Protein AF-A0A3P1SSF7-F1 (afdb_monomer_lite)

pLDDT: mean 85.87, std 8.64, range [50.59, 93.5]

Secondary structure (DSSP, 8-state):
----EEEEEEEEEEETTEEEEEEEEEETT-SS-SEEEEEETTT--EEEEEESSPPPHHHHHHHH-

Foldseek 3Di:
DQFDWDKDFPDWDQAPNWIKTKIFIDGHPDPHGCAIWIATPVVRHTQGHGHRDDDDNVRVVVSVD

Sequence (65 aa):
MRTEAITRTIAVLGVDGENFEVDGHFEGQERKARWYSVKQLSDGRTFVDHLPTFPSHDEIRKMVN

Radius of gyration: 12.29 Å; chains: 1; bounding box: 38×15×28 Å

Structure (mmCIF, N/CA/C/O backbone):
data_AF-A0A3P1SSF7-F1
#
_entry.id   AF-A0A3P1SSF7-F1
#
loop_
_atom_site.group_PDB
_atom_site.id
_atom_site.type_symbol
_atom_site.label_atom_id
_atom_site.label_alt_id
_atom_site.label_comp_id
_atom_site.label_asym_id
_atom_site.label_entity_id
_atom_site.label_se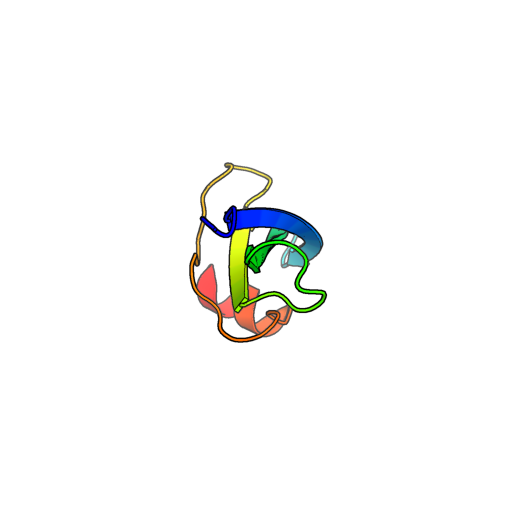q_id
_atom_site.pdbx_PDB_ins_code
_atom_site.Cartn_x
_atom_site.Cartn_y
_atom_site.Cartn_z
_atom_site.occupancy
_atom_site.B_iso_or_equiv
_atom_site.auth_seq_id
_atom_site.auth_comp_id
_atom_site.auth_asym_id
_atom_site.auth_atom_id
_atom_site.pdbx_PDB_model_num
ATOM 1 N N . MET A 1 1 ? 24.227 -3.452 -14.244 1.00 50.59 1 MET A N 1
ATOM 2 C CA . MET A 1 1 ? 23.571 -2.237 -13.712 1.00 50.59 1 MET A CA 1
ATOM 3 C C . MET A 1 1 ? 22.660 -2.690 -12.584 1.00 50.59 1 MET A C 1
ATOM 5 O O . MET A 1 1 ? 21.901 -3.618 -12.819 1.00 50.59 1 MET A O 1
ATOM 9 N N . ARG A 1 2 ? 22.801 -2.160 -11.360 1.00 55.00 2 ARG A N 1
ATOM 10 C CA . ARG A 1 2 ? 21.841 -2.438 -10.278 1.00 55.00 2 ARG A CA 1
ATOM 11 C C . ARG A 1 2 ? 20.627 -1.556 -10.531 1.00 55.00 2 ARG A C 1
ATOM 13 O O . ARG A 1 2 ? 20.767 -0.339 -10.518 1.00 55.00 2 ARG A O 1
ATOM 20 N N . THR A 1 3 ? 19.489 -2.156 -10.831 1.00 61.59 3 THR A N 1
ATOM 21 C CA . THR A 1 3 ? 18.223 -1.442 -10.899 1.00 61.59 3 THR A CA 1
ATOM 22 C C . THR A 1 3 ? 17.855 -1.018 -9.476 1.00 61.59 3 THR A C 1
ATOM 24 O O . THR A 1 3 ? 17.714 -1.863 -8.595 1.00 61.59 3 THR A O 1
ATOM 27 N N . GLU A 1 4 ? 17.797 0.286 -9.211 1.00 71.38 4 GLU A N 1
ATOM 28 C CA . GLU A 1 4 ? 17.384 0.796 -7.902 1.00 71.38 4 GLU A CA 1
ATOM 29 C C . GLU A 1 4 ? 15.895 0.505 -7.698 1.00 71.38 4 GLU A C 1
ATOM 31 O O . GLU A 1 4 ? 15.075 0.803 -8.569 1.00 71.38 4 GLU A O 1
ATOM 36 N N . ALA A 1 5 ? 15.549 -0.110 -6.567 1.00 76.75 5 ALA A N 1
ATOM 37 C CA . ALA A 1 5 ? 14.160 -0.272 -6.164 1.00 76.75 5 ALA A CA 1
ATOM 38 C C . ALA A 1 5 ? 13.644 1.090 -5.689 1.00 76.75 5 ALA A C 1
ATOM 40 O O . ALA A 1 5 ? 14.189 1.673 -4.751 1.00 76.75 5 ALA A O 1
ATOM 41 N N . ILE A 1 6 ? 12.627 1.614 -6.369 1.00 88.00 6 ILE A N 1
ATOM 42 C CA . ILE A 1 6 ? 12.028 2.909 -6.058 1.00 88.00 6 ILE A CA 1
ATOM 43 C C . ILE A 1 6 ? 10.630 2.655 -5.511 1.00 88.00 6 ILE A C 1
ATOM 45 O O . ILE A 1 6 ? 9.777 2.118 -6.212 1.00 88.00 6 ILE A O 1
ATOM 49 N N . THR A 1 7 ? 10.374 3.097 -4.286 1.00 90.12 7 THR A N 1
ATOM 50 C CA . THR A 1 7 ? 9.032 3.090 -3.694 1.00 90.12 7 THR A CA 1
ATOM 51 C C . THR A 1 7 ? 8.451 4.497 -3.761 1.00 90.12 7 THR A C 1
ATOM 53 O O . THR A 1 7 ? 9.134 5.473 -3.444 1.00 90.12 7 THR A O 1
ATOM 56 N N . ARG A 1 8 ? 7.200 4.626 -4.213 1.00 90.62 8 ARG A N 1
ATOM 57 C CA . ARG A 1 8 ? 6.488 5.913 -4.275 1.00 90.62 8 ARG A CA 1
ATOM 58 C C . ARG A 1 8 ? 5.044 5.734 -3.846 1.00 90.62 8 ARG A C 1
ATOM 60 O O . ARG A 1 8 ? 4.377 4.846 -4.373 1.00 90.62 8 ARG A O 1
ATOM 67 N N . THR A 1 9 ? 4.544 6.621 -2.991 1.00 91.38 9 THR A N 1
ATOM 68 C CA . THR A 1 9 ? 3.104 6.735 -2.749 1.00 91.38 9 THR A CA 1
ATOM 69 C C . THR A 1 9 ? 2.424 7.150 -4.049 1.00 91.38 9 THR A C 1
ATOM 71 O O . THR A 1 9 ? 2.769 8.176 -4.638 1.00 91.38 9 THR A O 1
ATOM 74 N N . ILE A 1 10 ? 1.482 6.341 -4.520 1.00 90.88 10 ILE A N 1
ATOM 75 C CA . ILE A 1 10 ? 0.756 6.587 -5.774 1.00 90.88 10 ILE A CA 1
ATOM 76 C C . ILE A 1 10 ? -0.705 6.961 -5.539 1.00 90.88 10 ILE A C 1
ATOM 78 O O . ILE A 1 10 ? -1.316 7.571 -6.414 1.00 90.88 10 ILE A O 1
ATOM 82 N N . ALA A 1 11 ? -1.266 6.600 -4.384 1.00 91.50 11 ALA A N 1
ATOM 83 C CA . ALA A 1 11 ? -2.633 6.933 -4.016 1.00 91.50 11 ALA A CA 1
ATOM 84 C C . ALA A 1 11 ? -2.819 6.934 -2.497 1.00 91.50 11 ALA A C 1
ATOM 86 O O . ALA A 1 11 ? -2.084 6.272 -1.768 1.00 91.50 11 ALA A O 1
ATOM 87 N N . VAL A 1 12 ? -3.852 7.642 -2.047 1.00 92.00 12 VAL A N 1
ATOM 88 C CA . VAL A 1 12 ? -4.373 7.567 -0.680 1.00 92.00 12 VAL A CA 1
ATOM 89 C C . VAL A 1 12 ? -5.858 7.238 -0.776 1.00 92.00 12 VAL A C 1
ATOM 91 O O . VAL A 1 12 ? -6.586 7.900 -1.516 1.00 92.00 12 VAL A O 1
ATOM 94 N N . LEU A 1 13 ? -6.292 6.194 -0.076 1.00 90.94 13 LEU A N 1
ATOM 95 C CA . LEU A 1 13 ? -7.658 5.680 -0.089 1.00 90.94 13 LEU A CA 1
ATOM 96 C C . LEU A 1 13 ? -8.281 5.840 1.298 1.00 90.94 13 LEU A C 1
ATOM 98 O O . LEU A 1 13 ? -7.707 5.405 2.292 1.00 90.94 13 LEU A O 1
ATOM 102 N N . GLY A 1 14 ? -9.455 6.467 1.354 1.00 91.25 14 GLY A N 1
ATOM 103 C CA . GLY A 1 14 ? -10.230 6.623 2.583 1.00 91.25 14 GLY A CA 1
ATOM 104 C C . GLY A 1 14 ? -11.199 5.455 2.755 1.00 91.25 14 GLY A C 1
ATOM 105 O O . GLY A 1 14 ? -12.148 5.337 1.981 1.00 91.25 14 GLY A O 1
ATOM 106 N N . VAL A 1 15 ? -10.986 4.596 3.750 1.00 89.12 15 VAL A N 1
ATOM 107 C CA . VAL A 1 15 ? -11.808 3.407 4.021 1.00 89.12 15 VAL A CA 1
ATOM 108 C C . VAL A 1 15 ? -12.307 3.463 5.462 1.00 89.12 15 VAL A C 1
ATOM 110 O O . VAL A 1 15 ? -11.512 3.599 6.382 1.00 89.12 15 VAL A O 1
ATOM 113 N N . ASP A 1 16 ? -13.629 3.391 5.654 1.00 85.56 16 ASP A N 1
ATOM 114 C CA . ASP A 1 16 ? -14.297 3.371 6.970 1.00 85.56 16 ASP A CA 1
ATOM 115 C C . ASP A 1 16 ? -13.860 4.488 7.952 1.00 85.56 16 ASP A C 1
ATOM 117 O O . ASP A 1 16 ? -13.912 4.330 9.168 1.00 85.56 16 ASP A O 1
ATOM 121 N N . GLY A 1 17 ? -13.481 5.658 7.425 1.00 85.38 17 GLY A N 1
ATOM 122 C CA . GLY A 1 17 ? -13.048 6.812 8.226 1.00 85.38 17 GLY A CA 1
ATOM 123 C C . GLY A 1 17 ? -11.542 6.871 8.492 1.00 85.38 17 GLY A C 1
ATOM 124 O O . GLY A 1 17 ? -11.078 7.821 9.119 1.00 85.38 17 GLY A O 1
ATOM 125 N N . GLU A 1 18 ? -10.781 5.914 7.967 1.00 88.75 18 GLU A N 1
ATOM 126 C CA . GLU A 1 18 ? -9.325 5.881 8.021 1.00 88.75 18 GLU A CA 1
ATOM 127 C C . GLU A 1 18 ? -8.690 6.087 6.648 1.00 88.75 18 GLU A C 1
ATOM 129 O O . GLU A 1 18 ? -9.286 5.786 5.616 1.00 88.75 18 GLU A O 1
ATOM 134 N N . ASN A 1 19 ? -7.458 6.597 6.632 1.00 91.12 19 ASN A N 1
ATOM 135 C CA . ASN A 1 19 ? -6.707 6.817 5.401 1.00 91.12 19 ASN A CA 1
ATOM 136 C C . ASN A 1 19 ? -5.613 5.765 5.250 1.00 91.12 19 ASN A C 1
ATOM 138 O O . ASN A 1 19 ? -4.817 5.543 6.163 1.00 91.12 19 ASN A O 1
ATOM 142 N N . PHE A 1 20 ? -5.543 5.176 4.064 1.00 91.44 20 PHE A N 1
ATOM 143 C CA . PHE A 1 20 ? -4.561 4.174 3.692 1.00 91.44 20 PHE A CA 1
ATOM 144 C C . PHE A 1 20 ? -3.741 4.691 2.524 1.00 91.44 20 PHE A C 1
ATOM 146 O O . PHE A 1 20 ? -4.280 5.027 1.471 1.00 91.44 20 PHE A O 1
ATOM 153 N N . GLU A 1 21 ? -2.432 4.757 2.697 1.00 93.38 21 GLU A N 1
ATOM 154 C CA . GLU A 1 21 ? -1.528 5.068 1.602 1.00 93.38 21 GLU A CA 1
ATOM 155 C C . GLU A 1 21 ? -1.224 3.786 0.828 1.00 93.38 21 GLU A C 1
ATOM 157 O O . GLU A 1 21 ? -0.916 2.741 1.406 1.00 93.38 21 GLU A O 1
ATOM 162 N N . VAL A 1 22 ? -1.307 3.884 -0.493 1.00 92.81 22 VAL A N 1
ATOM 163 C CA . VAL A 1 22 ? -0.912 2.828 -1.415 1.00 92.81 22 VAL A CA 1
ATOM 164 C C . VAL A 1 22 ? 0.395 3.249 -2.062 1.00 92.81 22 VAL A C 1
ATOM 166 O O . VAL A 1 22 ? 0.446 4.224 -2.821 1.00 92.81 22 VAL A O 1
ATOM 169 N N . ASP A 1 23 ? 1.446 2.491 -1.782 1.00 93.12 23 ASP A N 1
ATOM 170 C CA . ASP A 1 23 ? 2.750 2.668 -2.400 1.00 93.12 23 ASP A CA 1
ATOM 171 C C . ASP A 1 23 ? 2.901 1.705 -3.575 1.00 93.12 23 ASP A C 1
ATOM 173 O O . ASP A 1 23 ? 2.522 0.538 -3.499 1.00 93.12 23 ASP A O 1
ATOM 177 N N . GLY A 1 24 ? 3.465 2.191 -4.675 1.00 92.44 24 GLY A N 1
ATOM 178 C CA . GLY A 1 24 ? 3.940 1.361 -5.772 1.00 92.44 24 GLY A CA 1
ATOM 179 C C . GLY A 1 24 ? 5.436 1.108 -5.628 1.00 92.44 24 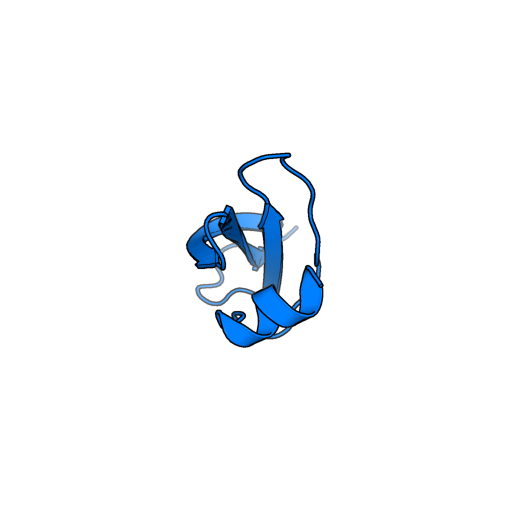GLY A C 1
ATOM 180 O O . GLY A 1 24 ? 6.205 2.042 -5.384 1.00 92.44 24 GLY A O 1
ATOM 181 N N . HIS A 1 25 ? 5.848 -0.142 -5.822 1.00 92.62 25 HIS A N 1
ATOM 182 C CA . HIS A 1 25 ? 7.252 -0.538 -5.877 1.00 92.62 25 HIS A CA 1
ATOM 183 C C . HIS A 1 25 ? 7.674 -0.719 -7.328 1.00 92.62 25 HIS A C 1
ATOM 185 O O . HIS A 1 25 ? 7.069 -1.492 -8.069 1.00 92.62 25 HIS A O 1
ATOM 191 N N . PHE A 1 26 ? 8.694 0.017 -7.748 1.00 90.69 26 PHE A N 1
ATOM 192 C CA . PHE A 1 26 ? 9.158 0.092 -9.129 1.00 90.69 26 PHE A CA 1
ATOM 193 C C . PHE A 1 26 ? 10.606 -0.370 -9.220 1.00 90.69 26 PHE A C 1
ATOM 195 O O . PHE A 1 26 ? 11.406 -0.131 -8.315 1.00 90.69 26 PHE A O 1
ATOM 202 N N . GLU A 1 27 ? 10.962 -0.982 -10.345 1.00 88.25 27 GLU A N 1
ATOM 203 C CA . GLU A 1 27 ? 12.342 -1.332 -10.639 1.00 88.25 27 GLU A CA 1
ATOM 204 C C . GLU A 1 27 ? 12.937 -0.299 -11.617 1.00 88.25 27 GLU A C 1
ATOM 206 O O . GLU A 1 27 ? 12.549 -0.210 -12.782 1.00 88.25 27 GLU A O 1
ATOM 211 N N . GLY A 1 28 ? 13.871 0.536 -11.151 1.00 83.69 28 GLY A N 1
ATOM 212 C CA . GLY A 1 28 ? 14.522 1.561 -11.974 1.00 83.69 28 GLY A CA 1
ATOM 213 C C . GLY A 1 28 ? 13.557 2.600 -12.551 1.00 83.69 28 GLY A C 1
ATOM 214 O O . GLY A 1 28 ? 12.950 3.372 -11.819 1.00 83.69 28 GLY A O 1
ATOM 215 N N . GLN A 1 29 ? 13.457 2.668 -13.884 1.00 77.50 29 GLN A N 1
ATOM 216 C CA . GLN A 1 29 ? 12.622 3.649 -14.602 1.00 77.50 29 GLN A CA 1
ATOM 217 C C . GLN A 1 29 ? 11.301 3.063 -15.119 1.00 77.50 29 GLN A C 1
ATOM 219 O O . GLN A 1 29 ? 10.675 3.622 -16.025 1.00 77.50 29 GLN A O 1
ATOM 224 N N . GLU A 1 30 ? 10.875 1.919 -14.586 1.00 82.44 30 GLU A N 1
ATOM 225 C CA . GLU A 1 30 ? 9.607 1.321 -14.977 1.00 82.44 30 GLU A CA 1
ATOM 226 C C . GLU A 1 30 ? 8.428 2.262 -14.707 1.00 82.44 30 GLU A C 1
ATOM 228 O O . GLU A 1 30 ? 8.298 2.869 -13.647 1.00 82.44 30 GLU A O 1
ATOM 233 N N . ARG A 1 31 ? 7.531 2.367 -15.694 1.00 79.50 31 ARG A N 1
ATOM 234 C CA . ARG A 1 31 ? 6.287 3.144 -15.561 1.00 79.50 31 ARG A CA 1
ATOM 235 C C . ARG A 1 31 ? 5.214 2.408 -14.764 1.00 79.50 31 ARG A C 1
ATOM 237 O O . ARG A 1 31 ? 4.261 3.034 -14.311 1.00 79.50 31 ARG A O 1
ATOM 244 N N . LYS A 1 32 ? 5.334 1.084 -14.644 1.00 84.88 32 LYS A N 1
ATOM 245 C CA . LYS A 1 32 ? 4.374 0.224 -13.956 1.00 84.88 32 LYS A CA 1
ATOM 246 C C . LYS A 1 32 ? 5.012 -0.297 -12.675 1.00 84.88 32 LYS A C 1
ATOM 248 O O . LYS A 1 32 ? 6.150 -0.752 -12.710 1.00 84.88 32 LYS A O 1
ATOM 253 N N . ALA A 1 33 ? 4.269 -0.240 -11.576 1.00 88.19 33 ALA A N 1
ATOM 254 C CA . ALA A 1 33 ? 4.703 -0.858 -10.334 1.00 88.19 33 ALA A CA 1
ATOM 255 C C . ALA A 1 33 ? 4.729 -2.386 -10.496 1.00 88.19 33 ALA A C 1
ATOM 257 O O . ALA A 1 33 ? 3.856 -2.972 -11.143 1.00 88.19 33 ALA A O 1
ATOM 258 N N . ARG A 1 34 ? 5.741 -3.018 -9.911 1.00 91.25 34 ARG A N 1
ATOM 259 C CA . ARG A 1 34 ? 5.895 -4.471 -9.820 1.00 91.25 34 ARG A CA 1
ATOM 260 C C . ARG A 1 34 ? 4.914 -5.067 -8.823 1.00 91.25 34 ARG A C 1
ATOM 262 O O . ARG A 1 34 ? 4.330 -6.111 -9.095 1.00 91.25 34 ARG A O 1
ATOM 269 N N . TRP A 1 35 ? 4.730 -4.382 -7.703 1.00 93.31 35 TRP A N 1
ATOM 270 C CA . TRP A 1 35 ? 3.725 -4.686 -6.697 1.00 93.31 35 TRP A CA 1
ATOM 271 C C . TRP A 1 35 ? 3.362 -3.413 -5.933 1.00 93.31 35 TRP A C 1
ATOM 273 O O . TRP A 1 35 ? 3.979 -2.357 -6.115 1.00 93.31 35 TRP A O 1
ATOM 283 N N . TYR A 1 36 ? 2.351 -3.525 -5.083 1.00 93.38 36 TYR A N 1
ATOM 284 C CA . TYR A 1 36 ? 1.859 -2.443 -4.249 1.00 93.38 36 TYR A CA 1
ATOM 285 C C . TYR A 1 36 ? 1.889 -2.837 -2.778 1.00 93.38 36 TYR A C 1
ATOM 287 O O . TYR A 1 36 ? 1.693 -4.005 -2.442 1.00 93.38 36 TYR A O 1
ATOM 295 N N . SER A 1 37 ? 2.085 -1.854 -1.908 1.00 93.50 37 SER A N 1
ATOM 296 C CA . SER A 1 37 ? 1.931 -2.008 -0.465 1.00 93.50 37 SER A CA 1
ATOM 297 C C . SER A 1 37 ? 0.899 -1.022 0.067 1.00 93.50 37 SER A C 1
ATOM 299 O O . SER A 1 37 ? 0.765 0.084 -0.448 1.00 93.50 37 SER A O 1
ATOM 301 N N . VAL A 1 38 ? 0.165 -1.430 1.096 1.00 92.44 38 VAL A N 1
ATOM 302 C CA . VAL A 1 38 ? -0.859 -0.633 1.771 1.00 92.44 38 VAL A CA 1
ATOM 303 C C . VAL A 1 38 ? -0.432 -0.411 3.207 1.00 92.44 38 VAL A C 1
ATOM 305 O O . VAL A 1 38 ? -0.173 -1.368 3.943 1.00 92.44 38 VAL A O 1
ATOM 308 N N . LYS A 1 39 ? -0.403 0.852 3.615 1.00 92.06 39 LYS A N 1
ATOM 309 C CA . LYS A 1 39 ? -0.082 1.273 4.979 1.00 92.06 39 LYS A CA 1
ATOM 310 C C . LYS A 1 39 ? -1.174 2.178 5.529 1.00 92.06 39 LYS A C 1
ATOM 312 O O . LYS A 1 39 ? -1.714 3.012 4.806 1.00 92.06 39 LYS A O 1
ATOM 317 N N . GLN A 1 40 ? -1.503 2.013 6.804 1.00 89.81 40 GLN A N 1
ATOM 318 C CA . GLN A 1 40 ? -2.333 2.983 7.514 1.00 89.81 40 GLN A CA 1
ATOM 319 C C . GLN A 1 40 ? -1.571 4.289 7.621 1.00 89.81 40 GLN A C 1
ATOM 321 O O . GLN A 1 40 ? -0.435 4.296 8.094 1.00 89.81 40 GLN A O 1
ATOM 326 N N . LEU A 1 41 ? -2.214 5.394 7.276 1.00 85.75 41 LEU A N 1
ATOM 327 C CA . LEU A 1 41 ? -1.648 6.711 7.523 1.00 85.75 41 LEU A CA 1
ATOM 328 C C . LEU A 1 41 ? -1.705 7.068 9.018 1.00 85.75 41 LEU A C 1
ATOM 330 O O . LEU A 1 41 ? -0.802 7.730 9.519 1.00 85.75 41 LEU A O 1
ATOM 334 N N . SER A 1 42 ? -2.743 6.605 9.728 1.00 84.62 42 SER A N 1
ATOM 335 C CA . SER A 1 42 ? -2.989 6.904 11.147 1.00 84.62 42 SER A CA 1
ATOM 336 C C . SER A 1 42 ? -1.855 6.404 12.054 1.00 84.62 42 SER A C 1
ATOM 338 O O . SER A 1 42 ? -1.297 7.181 12.824 1.00 84.62 42 SER A O 1
ATOM 340 N N . ASP A 1 43 ? -1.487 5.124 11.914 1.00 80.75 43 ASP A N 1
ATOM 341 C CA . ASP A 1 43 ? -0.495 4.447 12.766 1.00 80.75 43 ASP A CA 1
ATOM 342 C C . ASP A 1 43 ? 0.809 4.087 12.028 1.00 80.75 43 ASP A C 1
ATOM 344 O O . ASP A 1 43 ? 1.726 3.512 12.617 1.00 80.75 43 ASP A O 1
ATOM 348 N N . GLY A 1 44 ? 0.906 4.374 10.725 1.00 75.00 44 GLY A N 1
ATOM 349 C CA . GLY A 1 44 ? 2.082 4.056 9.904 1.00 75.00 44 GLY A CA 1
ATOM 350 C C . GLY A 1 44 ? 2.332 2.556 9.700 1.00 75.00 44 GLY A C 1
ATOM 351 O O . GLY A 1 44 ? 3.393 2.172 9.208 1.00 75.00 44 GLY A O 1
ATOM 352 N N . ARG A 1 45 ? 1.395 1.685 10.096 1.00 81.81 45 ARG A N 1
ATOM 353 C CA . ARG A 1 45 ? 1.538 0.229 9.973 1.00 81.81 45 ARG A CA 1
ATOM 354 C C . ARG A 1 45 ? 1.245 -0.229 8.549 1.00 81.81 45 ARG A C 1
ATOM 356 O O . ARG A 1 45 ? 0.166 0.027 8.020 1.00 81.81 45 ARG A O 1
ATOM 363 N N . THR A 1 46 ? 2.182 -0.961 7.951 1.00 77.81 46 THR A N 1
ATOM 364 C CA . THR A 1 46 ? 1.957 -1.684 6.693 1.00 77.81 46 THR A CA 1
ATOM 365 C C . THR A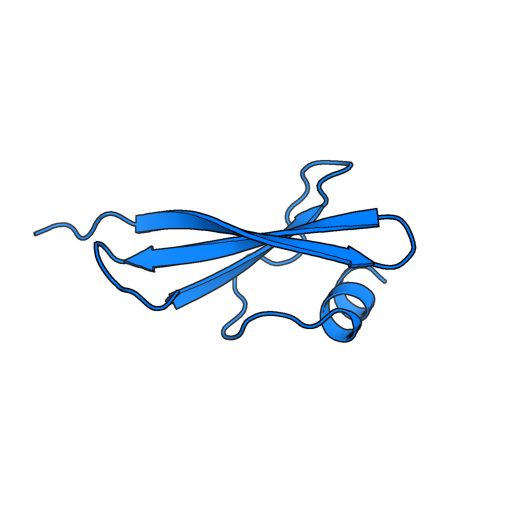 1 46 ? 1.078 -2.900 6.960 1.00 77.81 46 THR A C 1
ATOM 367 O O . THR A 1 46 ? 1.467 -3.788 7.715 1.00 77.81 46 THR A O 1
ATOM 370 N N . PHE A 1 47 ? -0.095 -2.948 6.334 1.00 82.50 47 PHE A N 1
ATOM 371 C CA . PHE A 1 47 ? -1.006 -4.091 6.432 1.00 82.50 47 PHE A CA 1
ATOM 372 C C . PHE A 1 47 ? -0.687 -5.159 5.398 1.00 82.50 47 PHE A C 1
ATOM 374 O O . PHE A 1 47 ? -0.739 -6.350 5.692 1.00 82.50 47 PHE A O 1
ATOM 381 N N . VAL A 1 48 ? -0.335 -4.732 4.186 1.00 85.25 48 VAL A N 1
ATOM 382 C CA . VAL A 1 48 ? 0.019 -5.635 3.093 1.00 85.25 48 VAL A CA 1
ATOM 383 C C . VAL A 1 48 ? 1.176 -5.037 2.320 1.00 85.25 48 VAL A C 1
ATOM 385 O O . VAL A 1 48 ? 1.120 -3.879 1.929 1.00 85.25 48 VAL A O 1
ATOM 388 N N . ASP A 1 49 ? 2.223 -5.820 2.092 1.00 83.00 49 ASP A N 1
ATOM 389 C CA . ASP A 1 49 ? 3.447 -5.333 1.450 1.00 83.00 49 ASP A CA 1
ATOM 390 C C . ASP A 1 49 ? 3.589 -5.776 -0.017 1.00 83.00 49 ASP A C 1
ATOM 392 O O . ASP A 1 49 ? 4.295 -5.135 -0.783 1.00 83.00 49 ASP A O 1
ATOM 396 N N . HIS A 1 50 ? 2.899 -6.844 -0.433 1.00 90.44 50 HIS A N 1
ATOM 397 C CA . HIS A 1 50 ? 3.060 -7.456 -1.757 1.00 90.44 50 HIS A CA 1
ATOM 398 C C . HIS A 1 50 ? 1.712 -7.745 -2.431 1.00 90.44 50 HIS A C 1
ATOM 400 O O . HIS A 1 50 ? 1.249 -8.885 -2.493 1.00 90.44 50 HIS A O 1
ATOM 406 N N . LEU A 1 51 ? 1.081 -6.703 -2.971 1.00 90.88 51 LEU A N 1
ATOM 407 C CA . LEU A 1 51 ? -0.098 -6.828 -3.825 1.00 90.88 51 LEU A CA 1
ATOM 408 C C . LEU A 1 51 ? 0.292 -6.822 -5.307 1.00 90.88 51 LEU A C 1
ATOM 410 O O . LEU A 1 51 ? 0.941 -5.878 -5.758 1.00 90.88 51 LEU A O 1
ATOM 414 N N . PRO A 1 52 ? -0.131 -7.818 -6.104 1.00 89.50 52 PRO A N 1
ATOM 415 C CA . PRO A 1 52 ? 0.187 -7.870 -7.533 1.00 89.50 52 PRO A CA 1
ATOM 416 C C . PRO A 1 52 ? -0.569 -6.811 -8.351 1.00 89.50 52 PRO A C 1
ATOM 418 O O . PRO A 1 52 ? -0.193 -6.500 -9.483 1.00 89.50 52 PRO A O 1
ATOM 421 N N . THR A 1 53 ? -1.651 -6.265 -7.797 1.00 90.62 53 THR A N 1
ATOM 422 C CA . THR A 1 53 ? -2.532 -5.286 -8.436 1.00 90.62 53 THR A CA 1
ATOM 423 C C . THR A 1 53 ? -2.871 -4.165 -7.470 1.00 90.62 53 THR A C 1
ATOM 425 O O . THR A 1 53 ? -2.811 -4.340 -6.255 1.00 90.62 53 THR A O 1
ATOM 428 N N . PHE A 1 54 ? -3.226 -3.005 -8.021 1.00 90.12 54 PHE A N 1
ATOM 429 C CA . PHE A 1 54 ? -3.659 -1.872 -7.215 1.00 90.12 54 PHE A CA 1
ATOM 430 C C . PHE A 1 54 ? -4.932 -2.256 -6.436 1.00 90.12 54 PHE A C 1
ATOM 432 O O . PHE A 1 54 ? -5.891 -2.700 -7.074 1.00 90.12 54 PHE A O 1
ATOM 439 N N . PRO A 1 55 ? -4.956 -2.107 -5.101 1.00 90.25 55 PRO A N 1
ATOM 440 C CA . PRO A 1 55 ? -6.086 -2.524 -4.284 1.00 90.25 55 PRO A 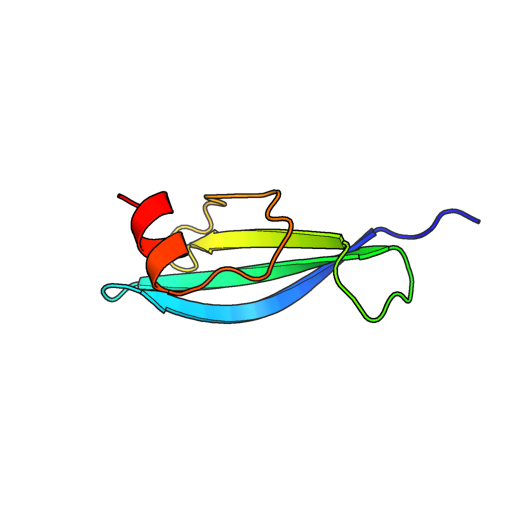CA 1
ATOM 441 C C . PRO A 1 55 ? -7.280 -1.582 -4.421 1.00 90.25 55 PRO A C 1
ATOM 443 O O . PRO A 1 55 ? -7.149 -0.362 -4.520 1.00 90.25 55 PRO A O 1
ATOM 446 N N . SER A 1 56 ? -8.470 -2.162 -4.366 1.00 90.06 56 SER A N 1
ATOM 447 C CA . SER A 1 56 ? -9.732 -1.439 -4.248 1.00 90.06 56 SER A CA 1
ATOM 448 C C . SER A 1 56 ? -10.088 -1.118 -2.788 1.00 90.06 56 SER A C 1
ATOM 450 O O . SER A 1 56 ? -9.544 -1.700 -1.850 1.00 90.06 56 SER A O 1
ATOM 452 N N . HIS A 1 57 ? -11.060 -0.219 -2.587 1.00 89.50 57 HIS A N 1
ATOM 453 C CA . HIS A 1 57 ? -11.584 0.103 -1.251 1.00 89.50 57 HIS A CA 1
ATOM 454 C C . HIS A 1 57 ? -12.109 -1.143 -0.514 1.00 89.50 57 HIS A C 1
ATOM 456 O O . HIS A 1 57 ? -11.890 -1.280 0.685 1.00 89.50 57 HIS A O 1
ATOM 462 N N . ASP A 1 58 ? -12.775 -2.060 -1.225 1.00 88.44 58 ASP A N 1
ATOM 463 C CA . ASP A 1 58 ? -13.331 -3.287 -0.638 1.00 88.44 58 ASP A CA 1
ATOM 464 C C . ASP A 1 58 ? -12.233 -4.275 -0.212 1.00 88.44 58 ASP A C 1
ATOM 466 O O . ASP A 1 58 ? -12.326 -4.893 0.846 1.00 88.44 58 ASP A O 1
ATOM 470 N N . GLU A 1 59 ? -11.157 -4.385 -0.997 1.00 89.69 59 GLU A N 1
ATOM 471 C CA . GLU A 1 59 ? -10.003 -5.221 -0.652 1.00 89.69 59 GLU A CA 1
ATOM 472 C C . GLU A 1 59 ? -9.277 -4.702 0.585 1.00 89.69 59 GLU A C 1
ATOM 474 O O . GLU A 1 59 ? -8.993 -5.486 1.485 1.00 89.69 59 GLU A O 1
ATOM 479 N N . ILE A 1 60 ? -9.039 -3.389 0.672 1.00 88.50 60 ILE A N 1
ATOM 480 C CA . ILE A 1 60 ? -8.434 -2.782 1.866 1.00 88.50 60 ILE A CA 1
ATOM 481 C C . ILE A 1 60 ? -9.325 -3.019 3.078 1.00 88.50 60 ILE A C 1
ATOM 483 O O . ILE A 1 60 ? -8.842 -3.466 4.114 1.00 88.50 60 ILE A O 1
ATOM 487 N N . ARG A 1 61 ? -10.638 -2.817 2.937 1.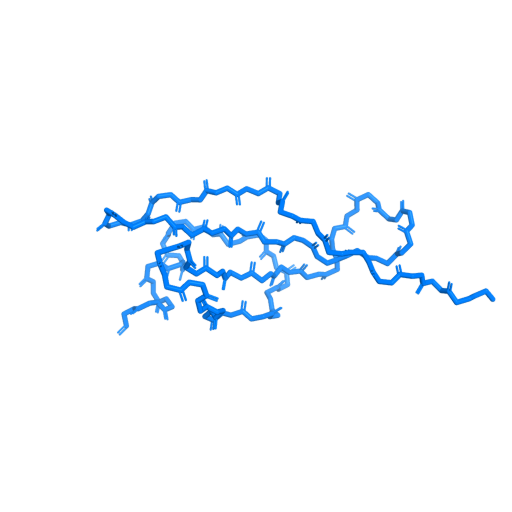00 88.38 61 ARG A N 1
ATOM 488 C CA . ARG A 1 61 ? -11.589 -3.089 4.013 1.00 88.38 61 ARG A CA 1
ATOM 489 C C . ARG A 1 61 ? -11.488 -4.527 4.524 1.00 88.38 61 ARG A C 1
ATOM 491 O O . ARG A 1 61 ? -11.511 -4.741 5.727 1.00 88.38 61 ARG A O 1
ATOM 498 N N . LYS A 1 62 ? -11.345 -5.505 3.627 1.00 87.62 62 LYS A N 1
ATOM 499 C CA . LYS A 1 62 ? -11.170 -6.927 3.973 1.00 87.62 62 LYS A CA 1
ATOM 500 C C . LYS A 1 62 ? -9.805 -7.268 4.574 1.00 87.62 62 LY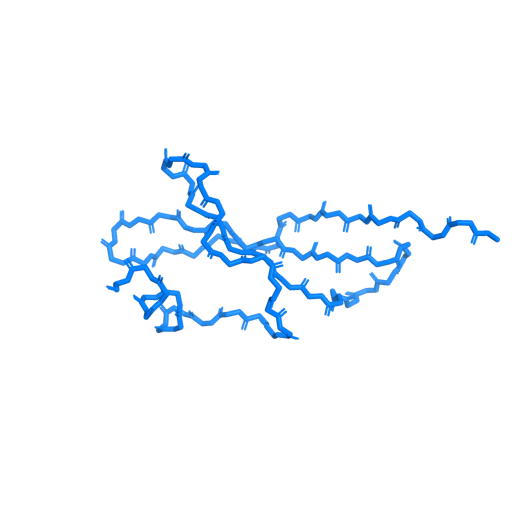S A C 1
ATOM 502 O O . LYS A 1 62 ? -9.694 -8.312 5.196 1.00 87.62 62 LYS A O 1
ATOM 507 N N . MET A 1 63 ? -8.774 -6.457 4.342 1.00 84.25 63 MET A N 1
ATOM 508 C CA . MET A 1 63 ? -7.431 -6.671 4.903 1.00 84.25 63 MET A CA 1
ATOM 509 C C . MET A 1 63 ? -7.299 -6.130 6.328 1.00 84.25 63 MET A C 1
ATOM 511 O O . MET A 1 63 ? -6.451 -6.600 7.081 1.00 84.25 63 MET A O 1
ATOM 515 N N . VAL A 1 64 ? -8.094 -5.114 6.669 1.00 78.75 64 VAL A N 1
ATOM 516 C CA . VAL A 1 64 ? -8.036 -4.409 7.960 1.00 78.75 64 VAL A CA 1
ATOM 517 C C . VAL A 1 64 ? -9.005 -5.014 8.988 1.00 78.75 64 VAL A C 1
ATOM 519 O O . VAL A 1 64 ? -8.812 -4.825 10.187 1.00 78.75 64 VAL A O 1
ATOM 522 N N . ASN A 1 65 ? -10.016 -5.758 8.527 1.00 69.19 65 ASN A N 1
ATOM 523 C CA . ASN A 1 65 ? -10.998 -6.478 9.350 1.00 69.19 65 ASN A CA 1
ATOM 524 C C . ASN A 1 65 ? -10.606 -7.946 9.552 1.00 69.19 65 ASN A C 1
ATOM 526 O O . ASN A 1 65 ? -10.854 -8.472 10.659 1.00 69.19 65 ASN A O 1
#

Organism: NCBI:txid452629